Protein AF-A0A1Z9FC00-F1 (afdb_monomer_lite)

Foldseek 3Di:
DCPQVLVVDQEPQSSVVVVLQVQLVVCVVVVHHSDDDPLLDQWGDDPPHRDPVDTDGRDDVDNDDDDPPD

pLDDT: mean 80.27, std 11.96, range [45.91, 92.25]

Sequence (70 aa):
MSANGISHLTYKRQRQEAKLKLAAEKRAATGKRATLKKGNMPTLYTPSNNDSGKLKQITTGTLKTGRPWN

Structure (mmCIF, N/CA/C/O backbone):
data_AF-A0A1Z9FC00-F1
#
_entry.id   AF-A0A1Z9FC00-F1
#
loop_
_atom_site.group_PDB
_atom_site.id
_atom_site.type_symbol
_atom_site.label_atom_id
_atom_site.label_alt_id
_atom_site.label_comp_id
_atom_site.label_asym_id
_atom_site.label_entity_id
_atom_site.label_seq_id
_atom_site.pdbx_PDB_ins_code
_atom_site.Cartn_x
_atom_site.Cartn_y
_atom_site.Cartn_z
_atom_site.occupancy
_atom_site.B_iso_or_equiv
_atom_site.auth_seq_id
_atom_site.auth_comp_id
_atom_site.auth_asym_id
_atom_site.auth_atom_id
_atom_site.pdbx_PDB_model_num
ATOM 1 N N . MET A 1 1 ? -10.865 0.758 -9.630 1.00 49.81 1 MET A N 1
ATOM 2 C CA . MET A 1 1 ? -9.807 0.702 -8.591 1.00 49.81 1 MET A CA 1
ATOM 3 C C . MET A 1 1 ? -8.668 1.660 -8.957 1.00 49.81 1 MET A C 1
ATOM 5 O O . MET A 1 1 ? -7.743 1.248 -9.633 1.00 49.81 1 MET A O 1
ATOM 9 N N . SER A 1 2 ? -8.752 2.937 -8.561 1.00 58.66 2 SER A N 1
ATOM 10 C CA . SER A 1 2 ? -7.650 3.927 -8.671 1.00 58.66 2 SER A CA 1
ATOM 11 C C . SER A 1 2 ? -7.755 5.066 -7.636 1.00 58.66 2 SER A C 1
ATOM 13 O O . SER A 1 2 ? -6.886 5.930 -7.595 1.00 58.66 2 SER A O 1
ATOM 15 N N . ALA A 1 3 ? -8.792 5.093 -6.790 1.00 72.38 3 ALA A N 1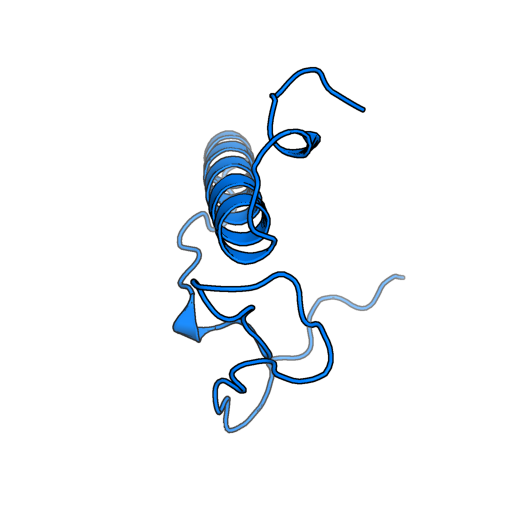
ATOM 16 C CA . ALA A 1 3 ? -9.111 6.254 -5.951 1.00 72.38 3 ALA A CA 1
ATOM 17 C C . ALA A 1 3 ? -8.004 6.644 -4.951 1.00 72.38 3 ALA A C 1
ATOM 19 O 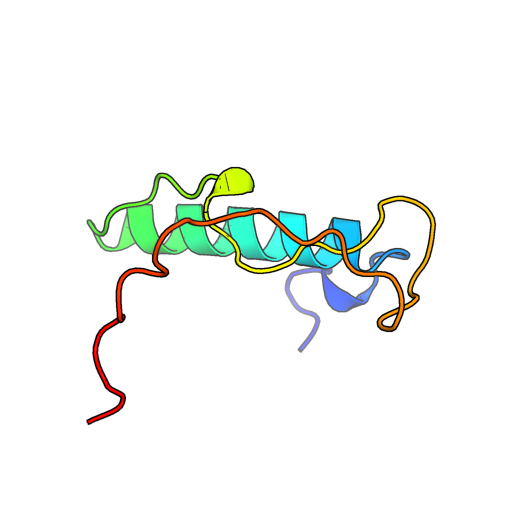O . ALA A 1 3 ? -7.935 7.785 -4.524 1.00 72.38 3 ALA A O 1
ATOM 20 N N . ASN A 1 4 ? -7.120 5.709 -4.594 1.00 79.19 4 ASN A N 1
ATOM 21 C CA . ASN A 1 4 ? -6.010 5.927 -3.666 1.00 79.19 4 ASN A CA 1
ATOM 22 C C . ASN A 1 4 ? -4.632 6.012 -4.351 1.00 79.19 4 ASN A C 1
ATOM 24 O O . ASN A 1 4 ? -3.618 6.007 -3.662 1.00 79.19 4 ASN A O 1
ATOM 28 N N . GLY A 1 5 ? -4.564 6.009 -5.688 1.00 86.88 5 GLY A N 1
ATOM 29 C CA . GLY A 1 5 ? -3.313 6.149 -6.451 1.00 86.88 5 GLY A CA 1
ATOM 30 C C . GLY A 1 5 ? -2.315 4.985 -6.344 1.00 86.88 5 GLY A C 1
ATOM 31 O O . GLY A 1 5 ? -1.335 4.947 -7.082 1.00 86.88 5 GLY A O 1
ATOM 32 N N . ILE A 1 6 ? -2.563 3.989 -5.485 1.00 89.94 6 ILE A N 1
ATOM 33 C CA . ILE A 1 6 ? -1.626 2.887 -5.209 1.00 89.94 6 ILE A CA 1
ATOM 34 C C . ILE A 1 6 ? -1.313 2.080 -6.476 1.00 89.94 6 ILE A C 1
ATOM 36 O O . ILE A 1 6 ? -0.204 1.584 -6.635 1.00 89.94 6 ILE A O 1
ATOM 40 N N . SER A 1 7 ? -2.265 1.932 -7.396 1.00 88.56 7 SER A N 1
ATOM 41 C CA . SER A 1 7 ? -2.063 1.199 -8.653 1.00 88.56 7 SER A CA 1
ATOM 42 C C . SER A 1 7 ? -0.997 1.813 -9.563 1.00 88.56 7 SER A C 1
ATOM 44 O O . SER A 1 7 ? -0.394 1.062 -10.326 1.00 88.56 7 SER A O 1
ATOM 46 N N . HIS A 1 8 ? -0.743 3.120 -9.442 1.00 90.62 8 HIS A N 1
ATOM 47 C CA . HIS A 1 8 ? 0.199 3.877 -10.276 1.00 90.62 8 HIS A CA 1
ATOM 48 C C . HIS A 1 8 ? 1.637 3.853 -9.753 1.00 90.62 8 HIS A C 1
ATOM 50 O O . HIS A 1 8 ? 2.545 4.322 -10.430 1.00 90.62 8 HIS A O 1
ATOM 56 N N . LEU A 1 9 ? 1.872 3.304 -8.556 1.00 90.88 9 LEU A N 1
ATOM 57 C CA . LEU A 1 9 ? 3.224 3.193 -8.012 1.00 90.88 9 LEU A CA 1
ATOM 58 C C . LEU A 1 9 ? 4.061 2.209 -8.840 1.00 90.88 9 LEU A C 1
ATOM 60 O O . LEU A 1 9 ? 3.656 1.060 -9.059 1.00 90.88 9 LEU A O 1
ATOM 64 N N . THR A 1 10 ? 5.260 2.655 -9.218 1.00 92.19 10 THR A N 1
ATOM 65 C CA . THR A 1 10 ? 6.193 1.956 -10.110 1.00 92.19 10 THR A CA 1
ATOM 66 C C . THR A 1 10 ? 6.520 0.548 -9.627 1.00 92.19 10 THR A C 1
ATOM 68 O O . THR A 1 10 ? 6.417 -0.415 -10.391 1.00 92.19 10 THR A O 1
ATOM 71 N N . TYR A 1 11 ? 6.874 0.399 -8.347 1.00 91.50 11 TYR A N 1
ATOM 72 C CA . TYR A 1 11 ? 7.341 -0.873 -7.802 1.00 91.50 11 TYR A CA 1
ATOM 73 C C . TYR A 1 11 ? 6.274 -1.590 -6.969 1.00 91.50 11 TYR A C 1
ATOM 75 O O . TYR A 1 11 ? 5.571 -1.006 -6.140 1.00 91.50 1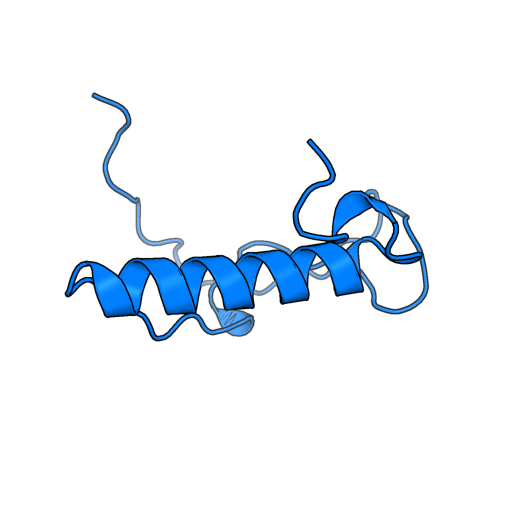1 TYR A O 1
ATOM 83 N N . LYS A 1 12 ? 6.180 -2.916 -7.124 1.00 91.12 12 LYS A N 1
ATOM 84 C CA . LYS A 1 12 ? 5.296 -3.797 -6.341 1.00 91.12 12 LYS A CA 1
ATOM 85 C C . LYS A 1 12 ? 5.571 -3.674 -4.845 1.00 91.12 12 LYS A C 1
ATOM 87 O O . LYS A 1 12 ? 4.629 -3.720 -4.054 1.00 91.12 12 LYS A O 1
ATOM 92 N N . ARG A 1 13 ? 6.826 -3.424 -4.455 1.00 91.50 13 ARG A N 1
ATOM 93 C CA . ARG A 1 13 ? 7.191 -3.119 -3.071 1.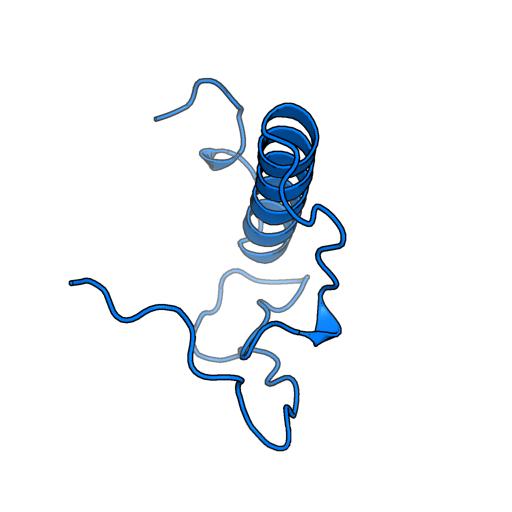00 91.50 13 ARG A CA 1
ATOM 94 C C . ARG A 1 13 ? 6.487 -1.872 -2.537 1.00 91.50 13 ARG A C 1
ATOM 96 O O . ARG A 1 13 ? 5.867 -1.948 -1.481 1.00 91.50 13 ARG A O 1
ATOM 103 N N . GLN A 1 14 ? 6.508 -0.767 -3.277 1.00 91.62 14 GLN A N 1
ATOM 104 C CA . GLN A 1 14 ? 5.836 0.476 -2.877 1.00 91.62 14 GLN A CA 1
ATOM 105 C C . GLN A 1 14 ? 4.324 0.258 -2.729 1.00 91.62 14 GLN A C 1
ATOM 107 O O . GLN A 1 14 ? 3.716 0.681 -1.748 1.00 91.62 14 GLN A O 1
ATOM 112 N N . ARG A 1 15 ? 3.723 -0.505 -3.653 1.00 92.25 15 ARG A N 1
ATOM 113 C CA . ARG A 1 15 ? 2.304 -0.893 -3.579 1.00 92.25 15 ARG A CA 1
ATOM 114 C C . ARG A 1 15 ? 1.987 -1.726 -2.346 1.00 92.25 15 ARG A C 1
ATOM 116 O O . ARG A 1 15 ? 0.969 -1.497 -1.697 1.00 92.25 15 ARG A O 1
ATOM 123 N N . GLN A 1 16 ? 2.841 -2.691 -2.020 1.00 90.88 16 GLN A N 1
ATOM 124 C CA . GLN A 1 16 ? 2.692 -3.526 -0.830 1.00 90.88 16 GLN A CA 1
ATOM 125 C C . GLN A 1 16 ? 2.742 -2.680 0.451 1.00 90.88 16 GLN A C 1
ATOM 127 O O . GLN A 1 16 ? 1.913 -2.865 1.339 1.00 90.88 16 GLN A O 1
ATOM 132 N N . GLU A 1 17 ? 3.668 -1.726 0.535 1.00 90.06 17 GLU A N 1
ATOM 133 C CA . GLU A 1 17 ? 3.810 -0.834 1.689 1.00 90.06 17 GLU A CA 1
ATOM 134 C C . GLU A 1 17 ? 2.625 0.126 1.838 1.00 90.06 17 GLU A C 1
ATOM 136 O O . GLU A 1 17 ? 2.075 0.247 2.933 1.00 90.06 17 GLU A O 1
ATOM 141 N N . ALA A 1 18 ? 2.165 0.730 0.740 1.00 91.50 18 ALA A N 1
ATOM 142 C CA . ALA A 1 18 ? 0.992 1.600 0.749 1.00 91.50 18 ALA A CA 1
ATOM 143 C C . ALA A 1 18 ? -0.276 0.846 1.189 1.00 91.50 18 ALA A C 1
ATOM 145 O O . ALA A 1 18 ? -1.057 1.346 1.999 1.00 91.50 18 ALA A O 1
ATOM 146 N N . LYS A 1 19 ? -0.457 -0.399 0.724 1.00 90.00 19 LYS A N 1
ATOM 147 C CA . LYS A 1 19 ? -1.572 -1.257 1.158 1.00 90.00 19 LYS A CA 1
ATOM 148 C C . LYS A 1 19 ? -1.487 -1.617 2.639 1.00 90.00 19 LYS A C 1
ATOM 150 O O . LYS A 1 19 ? -2.515 -1.627 3.312 1.00 90.00 19 LYS A O 1
ATOM 155 N N . LEU A 1 20 ? -0.290 -1.908 3.152 1.00 89.62 20 LEU A N 1
ATOM 156 C CA . LEU A 1 20 ? -0.090 -2.184 4.577 1.00 89.62 20 LEU A CA 1
ATOM 157 C C . LEU A 1 20 ? -0.433 -0.963 5.437 1.00 89.62 20 LEU A C 1
ATOM 159 O O . LEU A 1 20 ? -1.106 -1.125 6.452 1.00 89.62 20 LEU A O 1
ATOM 163 N N . LYS A 1 21 ? -0.039 0.242 5.008 1.00 90.12 21 LYS A N 1
ATOM 164 C CA . LYS A 1 21 ? -0.389 1.495 5.689 1.00 90.12 21 LYS A CA 1
ATOM 165 C C . LYS A 1 21 ? -1.906 1.707 5.734 1.00 90.12 21 LYS A C 1
ATOM 167 O O . LYS A 1 21 ? -2.463 1.835 6.819 1.00 90.12 21 LYS A O 1
ATOM 172 N N . LEU A 1 22 ? -2.584 1.607 4.589 1.00 90.12 22 LEU A N 1
ATOM 173 C CA . LEU A 1 22 ? -4.042 1.763 4.509 1.00 90.12 22 LEU A CA 1
ATOM 174 C C . LEU A 1 22 ? -4.773 0.710 5.361 1.00 90.12 22 LEU A C 1
ATOM 176 O O . LEU A 1 22 ? -5.754 1.003 6.043 1.00 90.12 22 LEU A O 1
ATOM 180 N N . ALA A 1 23 ? -4.281 -0.531 5.374 1.00 88.94 23 ALA A N 1
ATOM 181 C CA . ALA A 1 23 ? -4.841 -1.581 6.218 1.00 88.94 23 ALA A CA 1
ATOM 182 C C . ALA A 1 23 ? -4.659 -1.299 7.719 1.00 88.94 23 ALA A C 1
ATOM 184 O O . ALA A 1 23 ? -5.538 -1.659 8.504 1.00 88.94 23 ALA A O 1
ATOM 185 N N . ALA A 1 24 ? -3.542 -0.690 8.127 1.00 88.75 24 ALA A N 1
ATOM 186 C CA . ALA A 1 24 ? -3.323 -0.270 9.508 1.00 88.75 24 ALA A CA 1
ATOM 187 C C . ALA A 1 24 ? -4.303 0.846 9.898 1.00 88.75 24 ALA A C 1
ATOM 189 O O . ALA A 1 24 ? -4.992 0.708 10.906 1.00 88.75 24 ALA A O 1
ATOM 190 N N . GLU A 1 25 ? -4.446 1.874 9.057 1.00 90.31 25 GLU A N 1
ATOM 191 C CA . GLU A 1 25 ? -5.387 2.988 9.250 1.00 90.31 25 GLU A CA 1
ATOM 192 C C . GLU A 1 25 ? -6.834 2.490 9.376 1.00 90.31 25 GLU A C 1
ATOM 194 O O . GLU A 1 25 ? -7.522 2.790 10.352 1.00 90.31 25 GLU A O 1
ATOM 199 N N . LYS A 1 26 ? -7.282 1.627 8.453 1.00 89.31 26 LYS A N 1
ATOM 200 C CA . LYS A 1 26 ? -8.631 1.044 8.505 1.00 89.31 26 LYS A CA 1
ATOM 201 C C . LYS A 1 26 ? -8.848 0.203 9.764 1.00 89.31 26 LYS A C 1
ATOM 203 O O . LYS A 1 26 ? -9.924 0.245 10.355 1.00 89.31 26 LYS A O 1
ATOM 208 N N . ARG A 1 27 ? -7.852 -0.587 10.181 1.00 89.38 27 ARG A N 1
ATOM 209 C CA . ARG A 1 27 ? -7.968 -1.399 11.402 1.00 89.38 27 ARG A CA 1
ATOM 210 C C . ARG A 1 27 ? -8.053 -0.524 12.646 1.00 89.38 27 ARG A C 1
ATOM 212 O O . ARG A 1 27 ? -8.929 -0.801 13.463 1.00 89.38 27 ARG A O 1
ATOM 219 N N . ALA A 1 28 ? -7.236 0.528 12.727 1.00 89.50 28 ALA A N 1
ATOM 220 C CA . ALA A 1 28 ? -7.279 1.508 13.809 1.00 89.50 28 ALA A CA 1
ATOM 221 C C . ALA A 1 28 ? -8.670 2.149 13.925 1.00 89.50 28 ALA A C 1
ATOM 223 O O . ALA A 1 28 ? -9.236 2.165 15.012 1.00 89.50 28 ALA A O 1
ATOM 224 N N . ALA A 1 29 ? -9.271 2.545 12.798 1.00 90.56 29 ALA A N 1
ATOM 225 C CA . ALA A 1 29 ? -10.623 3.108 12.769 1.00 90.56 29 ALA A CA 1
ATOM 226 C C . ALA A 1 29 ? -11.714 2.125 13.243 1.00 90.56 29 ALA A C 1
ATOM 228 O O . ALA A 1 29 ? -12.733 2.538 13.779 1.00 90.56 29 ALA A O 1
ATOM 229 N N . THR A 1 30 ? -11.507 0.816 13.066 1.00 89.56 30 THR A N 1
ATOM 230 C CA . THR A 1 30 ? -12.461 -0.233 13.488 1.00 89.56 30 THR A CA 1
ATOM 231 C C . THR A 1 30 ? -12.169 -0.833 14.869 1.00 89.56 30 THR A C 1
ATOM 233 O O . THR A 1 30 ? -12.744 -1.865 15.209 1.00 89.56 30 THR A O 1
ATOM 236 N N . GLY A 1 31 ? -11.224 -0.270 15.634 1.00 84.88 31 GLY A N 1
ATOM 237 C CA . GLY A 1 31 ? -10.812 -0.805 16.941 1.00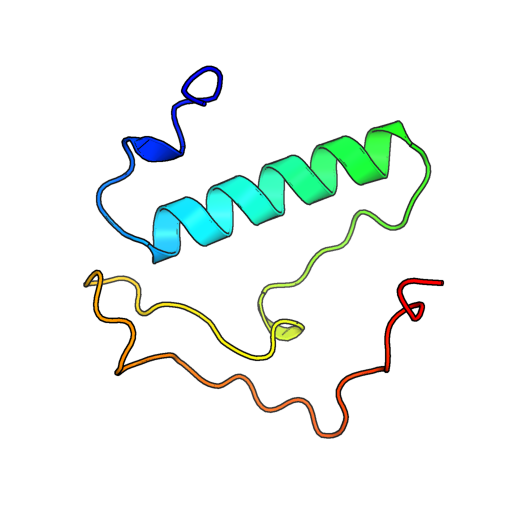 84.88 31 GLY A CA 1
ATOM 238 C C . GLY A 1 31 ? -10.069 -2.149 16.879 1.00 84.88 31 GLY A C 1
ATOM 239 O O . GLY A 1 31 ? -9.896 -2.825 17.890 1.00 84.88 31 GLY A O 1
ATOM 240 N N . LYS A 1 32 ? -9.619 -2.571 15.690 1.00 83.06 32 LYS A N 1
ATOM 241 C CA . LYS A 1 32 ? -8.847 -3.808 15.489 1.00 83.06 32 LYS A CA 1
ATOM 242 C C . LYS A 1 32 ? -7.353 -3.527 15.632 1.00 83.06 32 LYS A C 1
ATOM 244 O O . LYS A 1 32 ? -6.889 -2.415 15.397 1.00 83.06 32 LYS A O 1
ATOM 249 N N . ARG A 1 33 ? -6.559 -4.570 15.912 1.00 80.81 33 ARG A N 1
ATOM 250 C CA . ARG A 1 33 ? -5.089 -4.464 15.982 1.00 80.81 33 ARG A CA 1
ATOM 251 C C . ARG A 1 33 ? -4.512 -3.839 14.703 1.00 80.81 33 ARG A C 1
ATOM 253 O O . ARG A 1 33 ? -4.517 -4.472 13.646 1.00 80.81 33 ARG A O 1
ATOM 260 N N . ALA A 1 34 ? -3.970 -2.630 14.827 1.00 84.06 34 ALA A N 1
ATOM 261 C CA . ALA A 1 34 ? -3.430 -1.843 13.717 1.00 84.06 34 ALA A CA 1
ATOM 262 C C . ALA A 1 34 ? -1.905 -1.968 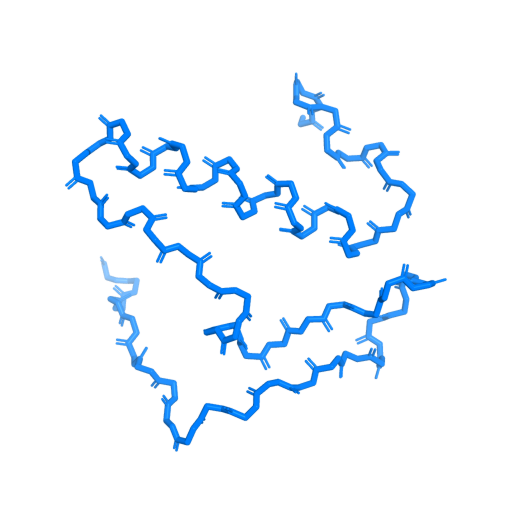13.543 1.00 84.06 34 ALA A C 1
ATOM 264 O O . ALA A 1 34 ? -1.363 -1.550 12.523 1.00 84.06 34 ALA A O 1
ATOM 265 N N . THR A 1 35 ? -1.199 -2.581 14.497 1.00 80.75 35 THR A N 1
ATOM 266 C CA . THR A 1 35 ? 0.255 -2.779 14.417 1.00 80.75 35 THR A CA 1
ATOM 267 C C . THR A 1 35 ? 0.600 -3.864 13.393 1.00 80.75 35 THR A C 1
ATOM 269 O O . THR A 1 35 ? 0.607 -5.059 13.703 1.00 80.75 35 THR A O 1
ATOM 272 N N . LEU A 1 36 ? 0.878 -3.453 12.154 1.00 79.81 36 LEU A N 1
ATOM 273 C CA . LEU A 1 36 ? 1.253 -4.333 11.044 1.00 79.81 36 LEU A CA 1
ATOM 274 C C . LEU A 1 36 ? 2.755 -4.196 10.758 1.00 79.81 36 LEU A C 1
ATOM 276 O O . LEU A 1 36 ? 3.203 -3.220 10.161 1.00 79.81 36 LEU A O 1
ATOM 280 N N . LYS A 1 37 ? 3.552 -5.177 11.194 1.00 77.12 37 LYS A N 1
ATOM 281 C CA . LYS A 1 37 ? 5.003 -5.210 10.952 1.00 77.12 37 LYS A CA 1
ATOM 282 C C . LYS A 1 37 ? 5.308 -5.971 9.661 1.00 77.12 37 LYS A C 1
ATOM 284 O O . LYS A 1 37 ? 4.818 -7.081 9.471 1.00 77.12 37 LYS A O 1
ATOM 289 N N . LYS A 1 38 ? 6.183 -5.414 8.811 1.00 78.94 38 LYS A N 1
ATOM 290 C CA . LYS A 1 38 ? 6.653 -6.048 7.559 1.00 78.94 38 LYS A CA 1
ATOM 291 C C . LYS A 1 38 ? 7.256 -7.443 7.805 1.00 78.94 38 LYS A C 1
ATOM 293 O O . LYS A 1 38 ? 7.089 -8.317 6.967 1.00 78.94 38 LYS A O 1
ATOM 298 N N . GLY A 1 39 ? 7.883 -7.644 8.969 1.00 76.56 39 GLY A N 1
ATOM 299 C CA . GLY A 1 39 ? 8.446 -8.919 9.434 1.00 76.56 39 GLY A CA 1
ATOM 300 C C . GLY A 1 39 ? 7.437 -10.047 9.685 1.00 76.56 39 GLY A C 1
ATOM 301 O O . GLY A 1 39 ? 7.840 -11.188 9.844 1.00 76.56 39 GLY A O 1
ATOM 302 N N . ASN A 1 40 ? 6.135 -9.751 9.706 1.00 75.56 40 ASN A N 1
ATOM 303 C CA . ASN A 1 40 ? 5.092 -10.755 9.934 1.00 75.56 40 ASN A CA 1
ATOM 304 C C . ASN A 1 40 ? 4.452 -11.249 8.625 1.00 75.56 40 ASN A C 1
ATOM 306 O O . ASN A 1 40 ? 3.478 -11.997 8.665 1.00 75.56 40 ASN A O 1
ATOM 310 N N . MET A 1 41 ? 4.935 -10.781 7.471 1.00 78.44 41 MET A N 1
ATOM 311 C CA . MET A 1 41 ? 4.471 -11.237 6.162 1.00 78.44 41 MET A CA 1
ATOM 312 C C . MET A 1 41 ? 5.267 -12.475 5.734 1.00 78.44 41 MET A C 1
ATOM 314 O O . MET A 1 41 ? 6.479 -12.457 5.902 1.00 78.44 41 MET A O 1
ATOM 318 N N . PRO A 1 42 ? 4.651 -13.498 5.115 1.00 79.19 42 PRO A N 1
ATOM 319 C CA . PRO A 1 42 ? 5.386 -14.653 4.588 1.00 79.19 42 PRO A CA 1
ATOM 320 C C . PRO A 1 42 ? 6.411 -14.259 3.517 1.00 79.19 42 PRO A C 1
ATOM 322 O O . PRO A 1 42 ? 7.507 -14.815 3.446 1.00 79.19 42 PRO A O 1
ATOM 325 N N . THR A 1 43 ? 6.066 -13.273 2.686 1.00 84.81 43 THR A N 1
ATOM 326 C CA . THR A 1 43 ? 6.912 -12.795 1.593 1.00 84.81 43 THR A CA 1
ATOM 327 C C . THR A 1 43 ? 6.821 -11.282 1.418 1.00 84.81 43 THR A C 1
ATOM 329 O O . THR A 1 43 ? 5.790 -10.645 1.668 1.00 84.81 43 THR A O 1
ATOM 332 N N . LEU A 1 44 ? 7.916 -10.688 0.946 1.00 87.12 44 LEU A N 1
ATOM 333 C CA . LEU A 1 44 ? 7.994 -9.292 0.528 1.00 87.12 44 LEU A CA 1
ATOM 334 C C . LEU A 1 44 ? 8.536 -9.181 -0.894 1.00 87.12 44 LEU A C 1
ATOM 336 O O . LEU A 1 44 ? 9.446 -9.913 -1.275 1.00 87.12 44 LEU A O 1
ATOM 340 N N . TYR A 1 45 ? 8.039 -8.199 -1.644 1.00 90.56 45 TYR A N 1
ATOM 341 C CA . TYR A 1 45 ? 8.676 -7.812 -2.901 1.00 90.56 45 TYR A CA 1
ATOM 342 C C . TYR A 1 45 ? 10.033 -7.155 -2.643 1.00 90.56 45 TYR A C 1
ATOM 344 O O . TYR A 1 45 ? 10.222 -6.440 -1.653 1.00 90.56 45 TYR A O 1
ATOM 352 N N . THR A 1 46 ? 10.964 -7.374 -3.560 1.00 88.12 46 THR A N 1
ATOM 353 C CA . THR A 1 46 ? 12.225 -6.638 -3.651 1.00 88.12 46 THR A CA 1
ATOM 354 C C . THR A 1 46 ? 11.958 -5.154 -3.939 1.00 88.12 46 THR A C 1
ATOM 356 O O . THR A 1 46 ? 11.005 -4.811 -4.640 1.00 88.12 46 THR A O 1
ATOM 359 N N . PRO A 1 47 ? 12.769 -4.235 -3.385 1.00 84.25 47 PRO A N 1
ATOM 360 C CA . PRO A 1 47 ? 12.549 -2.798 -3.544 1.00 84.25 47 PRO A CA 1
ATOM 361 C C . PRO A 1 47 ? 12.850 -2.269 -4.953 1.00 84.25 47 PRO A C 1
ATOM 363 O O . PRO A 1 47 ? 12.344 -1.208 -5.300 1.00 84.25 47 PRO A O 1
ATOM 366 N N . SER A 1 48 ? 13.646 -2.987 -5.749 1.00 83.12 48 SER A N 1
ATOM 367 C CA . SER A 1 48 ? 14.227 -2.492 -7.003 1.00 83.12 48 SER A CA 1
ATOM 368 C C . SER A 1 48 ? 13.579 -3.024 -8.283 1.00 83.12 48 SER A C 1
ATOM 370 O O . SER A 1 48 ? 13.943 -2.576 -9.366 1.00 83.12 48 SER A O 1
ATOM 372 N N . ASN A 1 49 ? 12.645 -3.979 -8.211 1.00 82.19 49 ASN A N 1
ATOM 373 C CA . ASN A 1 49 ? 11.975 -4.493 -9.405 1.00 82.19 49 ASN A CA 1
ATOM 374 C C . ASN A 1 49 ? 10.544 -4.990 -9.122 1.00 82.19 49 ASN A C 1
ATOM 376 O O . ASN A 1 49 ? 10.061 -5.007 -7.990 1.00 82.19 49 ASN A O 1
ATOM 380 N N . ASN A 1 50 ? 9.839 -5.352 -10.195 1.00 85.81 50 ASN A N 1
ATOM 381 C CA . ASN A 1 50 ? 8.482 -5.909 -10.159 1.00 85.81 50 ASN A CA 1
ATOM 382 C C . ASN A 1 50 ? 8.461 -7.441 -10.294 1.00 85.81 50 ASN A C 1
ATOM 384 O O . ASN A 1 50 ? 7.396 -8.028 -10.535 1.00 85.81 50 ASN A O 1
ATOM 388 N N . ASP A 1 51 ? 9.621 -8.077 -10.144 1.00 85.12 51 ASP A N 1
ATOM 389 C CA . ASP A 1 51 ? 9.780 -9.515 -10.291 1.00 85.12 51 ASP A CA 1
ATOM 390 C C . ASP A 1 51 ? 9.079 -10.238 -9.133 1.00 85.12 51 ASP A C 1
ATOM 392 O O . ASP A 1 51 ? 9.235 -9.903 -7.960 1.00 85.12 51 ASP A O 1
ATOM 396 N N . SER A 1 52 ? 8.227 -11.200 -9.475 1.00 81.75 52 SER A N 1
ATOM 397 C CA . SER A 1 52 ? 7.492 -12.020 -8.501 1.00 81.75 52 SER A CA 1
ATOM 398 C C . SER A 1 52 ? 8.130 -13.390 -8.292 1.00 81.75 52 SER A C 1
ATOM 400 O O . SER A 1 52 ? 7.722 -14.092 -7.375 1.00 81.75 52 SER A O 1
ATOM 402 N N . GLY A 1 53 ? 9.147 -13.745 -9.086 1.00 83.19 53 GLY A N 1
ATOM 403 C CA . GLY A 1 53 ? 9.984 -14.925 -8.875 1.00 83.19 53 GLY A CA 1
ATOM 404 C C . GLY A 1 53 ? 11.074 -14.715 -7.820 1.00 83.19 53 GLY A C 1
ATOM 405 O O . GLY A 1 53 ? 11.608 -15.682 -7.289 1.00 83.19 53 GLY A O 1
ATOM 406 N N . LYS A 1 54 ? 11.383 -13.459 -7.464 1.00 81.69 54 LYS A N 1
ATOM 407 C CA . LYS A 1 54 ? 12.410 -13.095 -6.472 1.00 81.69 54 LYS A CA 1
ATOM 408 C C . LYS A 1 54 ? 11.803 -12.377 -5.270 1.00 81.69 54 LYS A C 1
ATOM 410 O O . LYS A 1 54 ? 12.055 -11.199 -5.032 1.00 81.69 54 LYS A O 1
ATOM 415 N N . LEU A 1 55 ? 10.977 -13.084 -4.504 1.00 84.12 55 LEU A N 1
ATOM 416 C CA . LEU A 1 55 ? 10.421 -12.555 -3.259 1.00 84.12 55 LEU A CA 1
ATOM 417 C C . LEU A 1 55 ? 11.394 -12.770 -2.100 1.00 84.12 55 LEU A C 1
ATOM 419 O O . LEU A 1 55 ? 11.949 -13.854 -1.930 1.00 84.12 55 LEU A O 1
ATOM 423 N N . LYS A 1 56 ? 11.545 -11.761 -1.240 1.00 82.31 56 LYS A N 1
ATOM 424 C CA . LYS A 1 56 ? 12.213 -11.939 0.047 1.00 82.31 56 LYS A CA 1
ATOM 425 C C . LYS A 1 56 ? 11.290 -12.754 0.948 1.00 82.31 56 LYS A C 1
ATOM 427 O O . LYS A 1 56 ? 10.283 -12.229 1.430 1.00 82.31 56 LYS A O 1
ATOM 432 N N . GLN A 1 57 ? 11.632 -14.019 1.171 1.00 79.00 57 GLN A N 1
ATOM 433 C CA . GLN A 1 57 ? 11.022 -14.807 2.236 1.00 79.00 57 GLN A CA 1
ATOM 434 C C . GLN A 1 57 ? 11.376 -14.175 3.578 1.00 79.00 57 GLN A C 1
ATOM 436 O O . GLN A 1 57 ? 12.523 -13.788 3.816 1.00 79.00 57 GLN A O 1
ATOM 441 N N . ILE A 1 58 ? 10.381 -14.035 4.443 1.00 76.38 58 ILE A N 1
ATOM 442 C CA . ILE A 1 58 ? 10.635 -13.704 5.836 1.00 76.38 58 ILE A CA 1
ATOM 443 C C . ILE A 1 58 ? 10.282 -14.936 6.638 1.00 76.38 58 ILE A C 1
ATOM 445 O O . ILE A 1 58 ? 9.130 -15.366 6.678 1.00 76.38 58 ILE A O 1
ATOM 449 N N . THR A 1 59 ? 11.311 -15.519 7.242 1.00 66.62 59 THR A N 1
ATOM 450 C CA . THR A 1 59 ? 11.191 -16.695 8.085 1.00 66.62 59 THR A CA 1
ATOM 451 C C . THR A 1 59 ? 10.223 -16.381 9.216 1.00 66.62 59 THR A C 1
ATOM 453 O O . THR A 1 59 ? 10.497 -15.566 10.094 1.00 66.62 59 THR A O 1
ATOM 456 N N . THR A 1 60 ? 9.067 -17.030 9.187 1.00 59.81 60 THR A N 1
ATOM 457 C CA . THR A 1 60 ? 8.170 -17.117 10.333 1.00 59.81 60 THR A CA 1
ATOM 458 C C . THR A 1 60 ? 8.170 -18.588 10.708 1.00 59.81 60 THR A C 1
ATOM 460 O O . THR A 1 60 ? 7.705 -19.420 9.938 1.00 59.81 60 THR A O 1
ATOM 463 N N . GLY A 1 61 ? 8.780 -18.927 11.850 1.00 61.69 61 GLY A N 1
ATOM 464 C CA . GLY A 1 61 ? 8.937 -20.321 12.297 1.00 61.69 61 GLY A CA 1
ATOM 465 C C . GLY A 1 61 ? 7.611 -21.079 12.406 1.00 61.69 61 GLY A C 1
ATOM 466 O O . GLY A 1 61 ? 7.604 -22.299 12.372 1.00 61.69 61 GLY A O 1
ATOM 467 N N . THR A 1 62 ? 6.493 -20.354 12.465 1.00 60.03 62 THR A N 1
ATOM 468 C CA . THR A 1 62 ? 5.137 -20.827 12.182 1.00 60.03 62 THR A CA 1
ATOM 469 C C . THR A 1 62 ? 4.297 -19.617 11.757 1.00 60.03 62 THR A C 1
ATOM 471 O O . THR A 1 62 ? 4.205 -18.623 12.485 1.00 60.03 62 THR A O 1
ATOM 474 N N . LEU A 1 63 ? 3.677 -19.651 10.573 1.00 62.88 63 LEU A N 1
ATOM 475 C CA . LEU A 1 63 ? 2.607 -18.700 10.271 1.00 62.88 63 LEU A CA 1
ATOM 476 C C . LEU A 1 63 ? 1.462 -19.001 11.237 1.00 62.88 63 LEU A C 1
ATOM 478 O O . LEU A 1 63 ? 0.965 -20.124 11.275 1.00 62.88 63 LEU A O 1
ATOM 482 N N . LYS A 1 64 ? 1.029 -18.013 12.026 1.00 60.62 64 LYS A N 1
ATOM 483 C CA . LYS A 1 64 ? -0.195 -18.187 12.812 1.00 60.62 64 LYS A CA 1
ATOM 484 C C . LYS A 1 64 ? -1.353 -18.337 11.834 1.00 60.62 64 LYS A C 1
ATOM 486 O O . LYS A 1 64 ? -1.645 -17.390 11.100 1.00 60.62 64 LYS A O 1
ATOM 491 N N . THR A 1 65 ? -1.996 -19.501 11.832 1.00 60.66 65 THR A N 1
ATOM 492 C CA . THR A 1 65 ? -3.220 -19.743 11.068 1.00 60.66 65 THR A CA 1
ATOM 493 C C . THR A 1 65 ? -4.222 -18.634 11.394 1.00 60.66 65 THR A C 1
ATOM 495 O O . THR A 1 65 ? -4.565 -18.406 12.555 1.00 60.66 65 THR A O 1
ATOM 498 N N . GLY A 1 66 ? -4.608 -17.860 10.377 1.00 65.94 66 GLY A N 1
ATOM 499 C CA . GLY A 1 66 ? -5.636 -16.828 10.500 1.00 65.94 66 GLY A CA 1
ATOM 500 C C . GLY A 1 66 ? -7.033 -17.438 10.612 1.00 65.94 66 GLY A C 1
ATOM 501 O O . GLY A 1 66 ? -7.192 -18.654 10.540 1.00 65.94 66 GLY A O 1
ATOM 502 N N . ARG A 1 67 ? -8.058 -16.589 10.770 1.00 55.56 67 ARG A N 1
ATOM 503 C CA . ARG A 1 67 ? -9.456 -17.043 10.773 1.00 55.56 67 ARG A CA 1
ATOM 504 C C . ARG A 1 67 ? -9.732 -17.742 9.429 1.00 55.56 67 ARG A C 1
ATOM 506 O O . ARG A 1 67 ? -9.502 -17.092 8.405 1.00 55.56 67 ARG A O 1
ATOM 513 N N . PRO A 1 68 ? -10.150 -19.021 9.410 1.00 55.41 68 PRO A N 1
ATOM 514 C CA . PRO A 1 68 ? -10.567 -19.666 8.175 1.00 55.41 68 PRO A CA 1
ATOM 515 C C . PRO A 1 68 ? -11.692 -18.837 7.557 1.00 55.41 68 PRO A C 1
ATOM 517 O O . PRO A 1 68 ? -12.481 -18.219 8.278 1.00 55.41 68 PRO A O 1
ATOM 520 N N . TRP A 1 69 ? -11.701 -18.768 6.231 1.00 59.53 69 TRP A N 1
ATOM 521 C CA . TRP A 1 69 ? -12.771 -18.147 5.460 1.00 59.53 69 TRP A CA 1
ATOM 522 C C . TRP A 1 69 ? -14.008 -19.056 5.540 1.00 59.53 69 TRP A C 1
ATOM 524 O O . TRP A 1 69 ? -14.335 -19.727 4.569 1.00 59.53 69 TRP A O 1
ATOM 534 N N . ASN A 1 70 ? -14.619 -19.134 6.723 1.00 45.91 70 ASN A N 1
ATOM 535 C CA . ASN A 1 70 ? -15.961 -19.672 6.923 1.00 45.91 70 ASN A CA 1
ATOM 536 C C . ASN A 1 70 ? -16.940 -18.505 6.988 1.00 45.91 70 ASN A C 1
ATOM 538 O O . ASN A 1 70 ? -16.622 -17.525 7.709 1.00 45.91 70 ASN A O 1
#

Radius of gyration: 13.78 Å; chains: 1; bounding box: 30×27×27 Å

Secondary structure (DSSP, 8-state):
--TTSGGG-SSHHHHHHHHHHHHHHHHHHTTS-----GGGSSEE--SS---SSS-EE---SS--------